Protein AF-A0A1V6GYZ2-F1 (afdb_monomer)

Mean predicted aligned error: 7.1 Å

Nearest PDB structures (foldseek):
  5ts9-assembly1_A  TM=2.164E-01  e=1.333E+00  Paraburkholderia phymatum STM815
  2lrl-assembly1_A  TM=2.434E-01  e=8.411E+00  Escherichia coli K-12

Secondary structure (DSSP, 8-state):
---HHHHHHHHHHHHHHTGGGHHHHHHHHHHHHHHHHHHHHHHHHHHHHHH--HHHHHHHHHHHHHHHHTT-S-GGG-PPPHHHHHHHHHHHHHHHHHHHHHHHHHS--TTHHHHHHHHHT--

pLDDT: mean 87.29, std 17.09, range [39.78, 98.5]

Radius of gyration: 16.58 Å; Cα contacts (8 Å, |Δi|>4): 95; chains: 1; bounding box: 55×25×44 Å

Structure (mmCIF, N/CA/C/O backbone):
data_AF-A0A1V6GYZ2-F1
#
_entry.id   AF-A0A1V6GYZ2-F1
#
loop_
_atom_site.group_PDB
_atom_site.id
_atom_site.type_symbol
_atom_site.label_atom_id
_atom_site.label_alt_id
_atom_site.label_comp_id
_atom_site.label_asym_id
_atom_site.label_entity_id
_atom_site.label_seq_id
_atom_site.pdbx_PDB_ins_code
_atom_site.Cartn_x
_atom_site.Cartn_y
_atom_site.Cartn_z
_atom_site.occupancy
_atom_site.B_iso_or_equiv
_atom_site.auth_seq_id
_atom_site.auth_comp_id
_atom_site.auth_asym_id
_atom_site.auth_atom_id
_atom_site.pdbx_PDB_model_num
ATOM 1 N N . MET A 1 1 ? -0.260 -4.806 18.274 1.00 42.12 1 MET A N 1
ATOM 2 C CA . MET A 1 1 ? 0.355 -4.412 16.987 1.00 42.12 1 MET A CA 1
ATOM 3 C C . MET A 1 1 ? 1.218 -5.577 16.538 1.00 42.12 1 MET A C 1
ATOM 5 O O . MET A 1 1 ? 1.996 -6.009 17.381 1.00 42.12 1 MET A O 1
ATOM 9 N N . PRO A 1 2 ? 1.111 -6.103 15.301 1.00 51.94 2 PRO A N 1
ATOM 10 C CA . PRO A 1 2 ? 2.221 -6.886 14.765 1.00 51.94 2 PRO A CA 1
ATOM 11 C C . PRO A 1 2 ? 3.479 -6.024 14.898 1.00 51.94 2 PRO A C 1
ATOM 13 O O . PRO A 1 2 ? 3.420 -4.806 14.687 1.00 51.94 2 PRO A O 1
ATOM 16 N N . THR A 1 3 ? 4.570 -6.612 15.375 1.00 63.62 3 THR A N 1
ATOM 17 C CA . THR A 1 3 ? 5.819 -5.875 15.595 1.00 63.62 3 THR A CA 1
ATOM 18 C C . THR A 1 3 ? 6.241 -5.185 14.294 1.00 63.62 3 THR A C 1
ATOM 20 O O . THR A 1 3 ? 5.944 -5.660 13.196 1.00 63.62 3 THR A O 1
ATOM 23 N N . SER A 1 4 ? 6.947 -4.054 14.389 1.00 78.81 4 SER A N 1
ATOM 24 C CA . SER A 1 4 ? 7.509 -3.367 13.211 1.00 78.81 4 SER A CA 1
ATOM 25 C C . SER A 1 4 ? 8.293 -4.323 12.297 1.00 78.81 4 SER A C 1
ATOM 27 O O . SER A 1 4 ? 8.322 -4.133 11.083 1.00 78.81 4 SER A O 1
ATOM 29 N N . LEU A 1 5 ? 8.857 -5.389 12.876 1.00 89.19 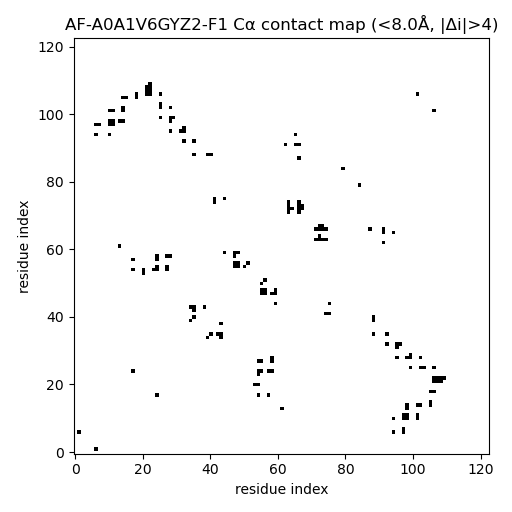5 LEU A N 1
ATOM 30 C CA . LEU A 1 5 ? 9.516 -6.484 12.178 1.00 89.19 5 LEU A CA 1
ATOM 31 C C . LEU A 1 5 ? 8.568 -7.328 11.311 1.00 89.19 5 LEU A C 1
ATOM 33 O O . LEU A 1 5 ? 8.876 -7.548 10.143 1.00 89.19 5 LEU A O 1
ATOM 37 N N . GLU A 1 6 ? 7.428 -7.784 11.835 1.00 91.38 6 GLU A N 1
ATOM 38 C CA . GLU A 1 6 ? 6.457 -8.586 11.070 1.00 91.38 6 GLU A CA 1
ATOM 39 C C . GLU A 1 6 ? 5.912 -7.808 9.871 1.00 91.38 6 GLU A C 1
ATOM 41 O O . GLU A 1 6 ? 5.821 -8.344 8.766 1.00 91.38 6 GLU A O 1
ATOM 46 N N . LEU A 1 7 ? 5.609 -6.519 10.062 1.00 93.44 7 LEU A N 1
ATOM 47 C CA . LEU A 1 7 ? 5.154 -5.656 8.974 1.00 93.44 7 LEU A CA 1
ATOM 48 C C . LEU A 1 7 ? 6.236 -5.476 7.903 1.00 93.44 7 LEU A C 1
ATOM 50 O O . LEU A 1 7 ? 5.944 -5.549 6.709 1.00 93.44 7 LEU A O 1
ATOM 54 N N . ALA A 1 8 ? 7.490 -5.286 8.319 1.00 95.06 8 ALA A N 1
ATOM 55 C CA . ALA A 1 8 ? 8.615 -5.192 7.400 1.00 95.06 8 ALA A CA 1
ATOM 56 C C . ALA A 1 8 ? 8.820 -6.502 6.614 1.00 95.06 8 ALA A C 1
ATOM 58 O O . ALA A 1 8 ? 8.963 -6.479 5.392 1.00 95.06 8 ALA A O 1
ATOM 59 N N . GLN A 1 9 ? 8.773 -7.655 7.286 1.00 95.94 9 GLN A N 1
ATOM 60 C CA . GLN A 1 9 ? 8.888 -8.969 6.648 1.00 95.94 9 GLN A CA 1
ATOM 61 C C . GLN A 1 9 ? 7.744 -9.229 5.661 1.00 95.94 9 GLN A C 1
ATOM 63 O O . GLN A 1 9 ? 7.988 -9.674 4.535 1.00 95.94 9 GLN A O 1
ATOM 68 N N . TRP A 1 10 ? 6.510 -8.904 6.050 1.00 96.75 10 TRP A N 1
ATOM 69 C CA . TRP A 1 10 ? 5.343 -8.996 5.179 1.00 96.75 10 TRP A CA 1
ATOM 70 C C . TRP A 1 10 ? 5.505 -8.108 3.941 1.00 96.75 10 TRP A C 1
ATOM 72 O O . TRP A 1 10 ? 5.340 -8.585 2.818 1.00 96.75 10 TRP A O 1
ATOM 82 N N . ALA A 1 11 ? 5.917 -6.850 4.119 1.00 97.56 11 ALA A N 1
ATOM 83 C CA . ALA A 1 11 ? 6.107 -5.910 3.018 1.00 97.56 11 ALA A CA 1
ATOM 84 C C . ALA A 1 11 ? 7.199 -6.383 2.049 1.00 97.56 11 ALA A C 1
ATOM 86 O O . ALA A 1 11 ? 6.996 -6.363 0.835 1.00 97.56 11 ALA A O 1
ATOM 87 N N . LYS A 1 12 ? 8.327 -6.887 2.570 1.00 97.69 12 LYS A N 1
ATOM 88 C CA . LYS A 1 12 ? 9.387 -7.498 1.757 1.00 97.69 12 LYS A CA 1
ATOM 89 C C . LYS A 1 12 ? 8.843 -8.653 0.913 1.00 97.69 12 LYS A C 1
ATOM 91 O O . LYS A 1 12 ? 9.118 -8.722 -0.282 1.00 97.69 12 LYS A O 1
ATOM 96 N N . LYS A 1 13 ? 8.048 -9.546 1.518 1.00 97.81 13 LYS A N 1
ATOM 97 C CA . LYS A 1 13 ? 7.424 -10.674 0.811 1.00 97.81 13 LYS A CA 1
ATOM 98 C C . LYS A 1 13 ? 6.502 -10.194 -0.313 1.00 97.81 13 LYS A C 1
ATOM 100 O O . LYS A 1 13 ? 6.596 -10.723 -1.415 1.00 97.81 13 LYS A O 1
ATOM 105 N N . ARG A 1 14 ? 5.643 -9.201 -0.060 1.00 97.81 14 ARG A N 1
ATOM 106 C CA . ARG A 1 14 ? 4.729 -8.659 -1.082 1.00 97.81 14 ARG A CA 1
ATOM 107 C C . ARG A 1 14 ? 5.481 -7.999 -2.237 1.00 97.81 14 ARG A C 1
ATOM 109 O O . ARG A 1 14 ? 5.169 -8.275 -3.388 1.00 97.81 14 ARG A O 1
ATOM 116 N N . VAL A 1 15 ? 6.529 -7.220 -1.957 1.00 97.94 15 VAL A N 1
ATOM 117 C CA . VAL A 1 15 ? 7.374 -6.637 -3.016 1.00 97.94 15 VAL A CA 1
ATOM 118 C C . VAL A 1 15 ? 8.045 -7.719 -3.865 1.00 97.94 15 VAL A C 1
ATOM 120 O O . VAL A 1 15 ? 8.048 -7.588 -5.082 1.00 97.94 15 VAL A O 1
ATOM 123 N N . ASN A 1 16 ? 8.548 -8.801 -3.259 1.00 97.62 16 ASN A N 1
ATOM 124 C CA . ASN A 1 16 ? 9.109 -9.931 -4.010 1.00 97.62 16 ASN A CA 1
ATOM 125 C C . ASN A 1 16 ? 8.077 -10.597 -4.932 1.00 97.62 16 ASN A C 1
ATOM 127 O O . ASN A 1 16 ? 8.404 -10.919 -6.068 1.00 97.62 16 ASN A O 1
ATOM 131 N N . ILE A 1 17 ? 6.836 -10.782 -4.465 1.00 97.44 17 ILE A N 1
ATOM 132 C CA . ILE A 1 17 ? 5.749 -11.351 -5.280 1.00 97.44 17 ILE A CA 1
ATOM 133 C C . ILE A 1 17 ? 5.448 -10.463 -6.496 1.00 97.44 17 ILE A C 1
ATOM 135 O O . ILE A 1 17 ? 5.201 -10.981 -7.577 1.00 97.44 17 ILE A O 1
ATOM 139 N N . ASN A 1 18 ? 5.515 -9.142 -6.323 1.00 97.38 18 ASN A N 1
ATOM 140 C CA . ASN A 1 18 ? 5.177 -8.156 -7.350 1.00 97.38 18 ASN A CA 1
ATOM 141 C C . ASN A 1 18 ? 6.394 -7.660 -8.157 1.00 97.38 18 ASN A C 1
ATOM 143 O O . ASN A 1 18 ? 6.299 -6.637 -8.841 1.00 97.38 18 ASN A O 1
ATOM 147 N N . GLN A 1 19 ? 7.545 -8.343 -8.087 1.00 94.81 19 GLN A N 1
ATOM 148 C CA . GLN A 1 19 ? 8.759 -7.933 -8.810 1.00 94.81 19 GLN A CA 1
ATOM 149 C C . GLN A 1 19 ? 8.553 -7.874 -10.328 1.00 94.81 19 GLN A C 1
ATOM 151 O O . GLN A 1 19 ? 9.086 -6.980 -10.984 1.00 94.81 19 GLN A O 1
ATOM 156 N N . ASP A 1 20 ? 7.734 -8.770 -10.884 1.00 94.75 20 ASP A N 1
ATOM 157 C CA . ASP A 1 20 ? 7.408 -8.827 -12.314 1.00 94.75 20 ASP A CA 1
ATOM 158 C C . ASP A 1 20 ? 6.687 -7.562 -12.816 1.00 94.75 20 ASP A C 1
ATOM 160 O O . ASP A 1 20 ? 6.770 -7.221 -13.996 1.00 94.75 20 ASP A O 1
ATOM 164 N N . LYS A 1 21 ? 6.014 -6.822 -11.923 1.00 96.38 21 LYS A N 1
ATOM 165 C CA . LYS A 1 21 ? 5.356 -5.543 -12.241 1.00 96.38 21 LYS A CA 1
ATOM 166 C C . LYS A 1 21 ? 6.336 -4.371 -12.363 1.00 96.38 21 LYS A C 1
ATOM 168 O O . LYS A 1 21 ? 5.962 -3.311 -12.870 1.00 96.38 21 LYS A O 1
ATOM 173 N N . GLY A 1 22 ? 7.579 -4.548 -11.912 1.00 95.12 22 GLY A N 1
ATOM 174 C CA . GLY A 1 22 ? 8.697 -3.636 -12.138 1.00 95.12 22 GLY A CA 1
ATOM 175 C C . GLY A 1 22 ? 8.440 -2.177 -11.737 1.00 95.12 22 GLY A C 1
ATOM 176 O O . GLY A 1 22 ? 7.811 -1.872 -10.718 1.00 95.12 22 GLY A O 1
ATOM 177 N N . THR A 1 23 ? 8.955 -1.250 -12.555 1.00 95.94 23 THR A N 1
ATOM 178 C CA . THR A 1 23 ? 8.946 0.197 -12.284 1.00 95.94 23 THR A CA 1
ATOM 179 C C . THR A 1 23 ? 7.546 0.773 -12.062 1.00 95.94 23 THR A C 1
ATOM 181 O O . THR A 1 23 ? 7.398 1.675 -11.241 1.00 95.94 23 THR A O 1
ATOM 184 N N . GLU A 1 24 ? 6.515 0.268 -12.746 1.00 97.50 24 GLU A N 1
ATOM 185 C CA . GLU A 1 24 ? 5.152 0.798 -12.607 1.00 97.50 24 GLU A CA 1
ATOM 186 C C . GLU A 1 24 ? 4.591 0.552 -11.199 1.00 97.50 24 GLU A C 1
ATOM 188 O O . GLU A 1 24 ? 4.039 1.461 -10.579 1.00 97.50 24 GLU A O 1
AT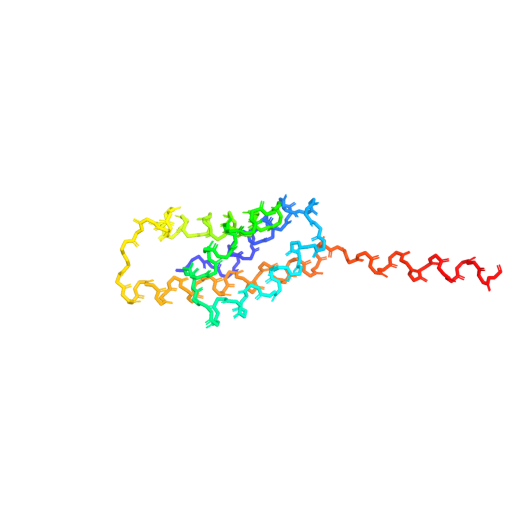OM 193 N N . TYR A 1 25 ? 4.791 -0.655 -10.657 1.00 98.38 25 TYR A N 1
ATOM 194 C CA . TYR A 1 25 ? 4.414 -0.975 -9.279 1.00 98.38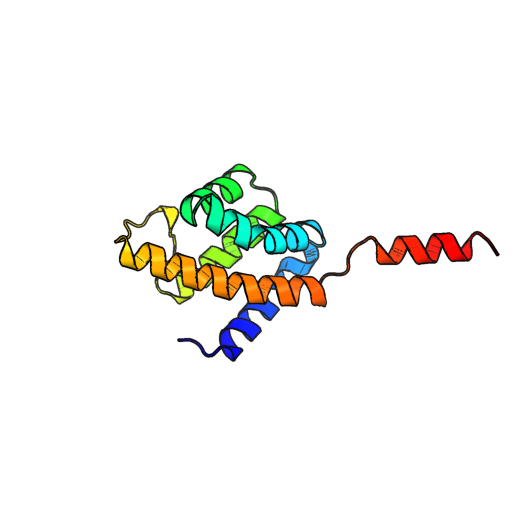 25 TYR A CA 1
ATOM 195 C C . TYR A 1 25 ? 5.216 -0.142 -8.276 1.00 98.38 25 TYR A C 1
ATOM 197 O O . TYR A 1 25 ? 4.633 0.477 -7.385 1.00 98.38 25 TYR A O 1
ATOM 205 N N . LYS A 1 26 ? 6.540 -0.039 -8.465 1.00 98.12 26 LYS A N 1
ATOM 206 C CA . LYS A 1 26 ? 7.413 0.800 -7.627 1.00 98.12 26 LYS A CA 1
ATOM 207 C C . LYS A 1 26 ? 6.927 2.251 -7.577 1.00 98.12 26 LYS A C 1
ATOM 209 O O . LYS A 1 26 ? 6.809 2.824 -6.495 1.00 98.12 26 LYS A O 1
ATOM 214 N N . GLN A 1 27 ? 6.628 2.854 -8.727 1.00 98.06 27 GLN A N 1
ATOM 215 C CA . GLN A 1 27 ? 6.132 4.230 -8.800 1.00 98.06 27 GLN A CA 1
ATOM 216 C C . GLN A 1 27 ? 4.760 4.381 -8.137 1.00 98.06 27 GLN A C 1
ATOM 218 O O . GLN A 1 27 ? 4.547 5.341 -7.392 1.00 98.06 27 GLN A O 1
ATOM 223 N N . LEU A 1 28 ? 3.854 3.423 -8.345 1.00 98.50 28 LEU A N 1
ATOM 224 C CA . LEU A 1 28 ? 2.525 3.462 -7.745 1.00 98.50 28 LEU A CA 1
ATOM 225 C C . LEU A 1 28 ? 2.585 3.371 -6.214 1.00 98.50 28 LEU A C 1
ATOM 227 O O . LEU A 1 28 ? 1.974 4.195 -5.540 1.00 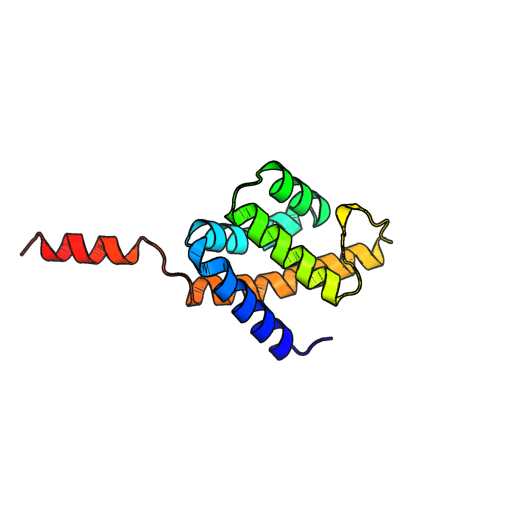98.50 28 LEU A O 1
ATOM 231 N N . VAL A 1 29 ? 3.374 2.449 -5.655 1.00 98.12 29 VAL A N 1
ATOM 232 C CA . VAL A 1 29 ? 3.594 2.334 -4.201 1.00 98.12 29 VAL A CA 1
ATOM 233 C C . VAL A 1 29 ? 4.201 3.621 -3.624 1.00 98.12 29 VAL A C 1
ATOM 235 O O . VAL A 1 29 ? 3.795 4.090 -2.560 1.00 98.12 29 VAL A O 1
ATOM 238 N N . LYS A 1 30 ? 5.133 4.268 -4.337 1.00 98.00 30 LYS A N 1
ATOM 239 C CA . LYS A 1 30 ? 5.698 5.561 -3.906 1.00 98.00 30 LYS A CA 1
ATOM 240 C C . LYS A 1 30 ? 4.641 6.662 -3.822 1.00 98.00 30 LYS A C 1
ATOM 242 O O . LYS A 1 30 ? 4.683 7.459 -2.886 1.00 98.00 30 LYS A O 1
ATOM 247 N N . GLY A 1 31 ? 3.703 6.692 -4.769 1.00 98.00 31 GLY A N 1
ATOM 248 C CA . GLY A 1 31 ? 2.591 7.645 -4.791 1.00 98.00 31 GLY A CA 1
ATOM 249 C C . GLY A 1 31 ? 1.418 7.280 -3.874 1.00 98.00 31 GLY A C 1
ATOM 250 O O . GLY A 1 31 ? 0.635 8.158 -3.514 1.00 98.00 31 GLY A O 1
ATOM 251 N N . LEU A 1 32 ? 1.301 6.014 -3.460 1.00 98.25 32 LEU A N 1
ATOM 252 C CA . LEU A 1 32 ? 0.130 5.484 -2.756 1.00 98.25 32 LEU A CA 1
ATOM 253 C C . LEU A 1 32 ? -0.190 6.250 -1.468 1.00 98.25 32 LEU A C 1
ATOM 255 O O . LEU A 1 32 ? -1.345 6.577 -1.216 1.00 98.25 32 LEU A O 1
ATOM 259 N N . GLY A 1 33 ? 0.825 6.586 -0.671 1.00 97.94 33 GLY A N 1
ATOM 260 C CA . GLY A 1 33 ? 0.627 7.306 0.590 1.00 97.94 33 GLY A CA 1
ATOM 261 C C . GLY A 1 33 ? -0.006 8.684 0.386 1.00 97.94 33 GLY A C 1
ATOM 262 O O . GLY A 1 33 ? -0.944 9.037 1.094 1.00 97.94 33 GLY A O 1
ATOM 263 N N . ALA A 1 34 ? 0.456 9.434 -0.619 1.00 98.25 34 ALA A N 1
ATOM 264 C CA . ALA A 1 34 ? -0.130 10.727 -0.967 1.00 98.25 34 ALA A CA 1
ATOM 265 C C . ALA A 1 34 ? -1.570 10.569 -1.477 1.00 98.25 34 ALA A C 1
ATOM 267 O O . ALA A 1 34 ? -2.446 11.339 -1.094 1.00 98.25 34 ALA A O 1
ATOM 268 N N . MET A 1 35 ? -1.824 9.530 -2.277 1.00 98.00 35 MET A N 1
ATOM 269 C CA . MET A 1 35 ? -3.154 9.216 -2.798 1.00 98.00 35 MET A CA 1
ATOM 270 C C . MET A 1 35 ? -4.158 8.928 -1.674 1.00 98.00 35 MET A C 1
ATOM 272 O O . MET A 1 35 ? -5.265 9.458 -1.696 1.00 98.00 35 MET A O 1
ATOM 276 N N . ILE A 1 36 ? -3.749 8.165 -0.654 1.00 98.06 36 ILE A N 1
ATOM 277 C CA . ILE A 1 36 ? -4.580 7.866 0.522 1.00 98.06 36 ILE A CA 1
ATOM 278 C C . ILE A 1 36 ? -4.859 9.129 1.339 1.00 98.06 36 ILE A C 1
ATOM 280 O O . ILE A 1 36 ? -5.984 9.315 1.790 1.00 98.06 36 ILE A O 1
ATOM 284 N N . ILE A 1 37 ? -3.868 10.005 1.520 1.00 97.75 37 ILE A N 1
ATOM 285 C CA . ILE A 1 37 ? -4.048 11.260 2.266 1.00 97.75 37 ILE A CA 1
ATOM 286 C C . ILE A 1 37 ? -5.027 12.197 1.543 1.00 97.75 37 ILE A C 1
ATOM 288 O O . ILE A 1 37 ? -5.863 12.815 2.191 1.00 97.75 37 ILE A O 1
ATOM 292 N N . GLN A 1 38 ? -4.938 12.295 0.214 1.00 97.25 38 GLN A N 1
ATOM 293 C CA . GLN A 1 38 ? -5.754 13.220 -0.581 1.00 97.25 38 GLN A CA 1
ATOM 294 C C . GLN A 1 38 ? -7.173 12.697 -0.839 1.00 97.25 38 GLN A C 1
ATOM 296 O O . GLN A 1 38 ? -8.136 13.446 -0.712 1.00 97.25 38 GLN A O 1
ATOM 301 N N . ASN A 1 39 ? -7.308 11.415 -1.191 1.00 95.25 39 ASN A N 1
ATOM 302 C CA . ASN A 1 39 ? -8.574 10.828 -1.647 1.00 95.25 39 ASN A CA 1
ATOM 303 C C . ASN A 1 39 ? -9.243 9.935 -0.589 1.00 95.25 39 ASN A C 1
ATOM 305 O O . ASN A 1 39 ? -10.324 9.390 -0.823 1.00 95.25 39 ASN A O 1
ATOM 309 N N . GLY A 1 40 ? -8.582 9.708 0.547 1.00 94.56 40 GLY A N 1
ATOM 310 C CA . GLY A 1 40 ? -8.958 8.672 1.501 1.00 94.56 40 GLY A CA 1
ATOM 311 C C . GLY A 1 40 ? -8.648 7.255 1.003 1.00 94.56 40 GLY A C 1
ATOM 312 O O . GLY A 1 40 ? -8.330 7.008 -0.169 1.00 94.56 40 GLY A O 1
ATOM 313 N N . LEU A 1 41 ? -8.773 6.284 1.911 1.00 95.00 41 LEU A N 1
ATOM 314 C CA . LEU A 1 41 ? -8.558 4.868 1.615 1.00 95.00 41 LEU A CA 1
ATOM 315 C C . LEU A 1 41 ? -9.590 4.332 0.608 1.00 95.00 41 LEU A C 1
ATOM 317 O O . LEU A 1 41 ? -9.209 3.681 -0.363 1.00 95.00 41 LEU A O 1
ATOM 321 N N . LEU A 1 42 ? -10.883 4.634 0.788 1.00 92.88 42 LEU A N 1
ATOM 322 C CA . LEU A 1 42 ? -11.931 4.157 -0.129 1.00 92.88 42 LEU A CA 1
ATOM 323 C C . LEU A 1 42 ? -11.805 4.764 -1.532 1.00 92.88 42 LEU A C 1
ATOM 325 O O . LEU A 1 42 ? -11.898 4.031 -2.517 1.00 92.88 42 LEU A O 1
ATOM 329 N N . GLY A 1 43 ? -11.532 6.069 -1.634 1.00 94.88 43 GLY A N 1
ATOM 330 C CA . GLY A 1 43 ? -11.311 6.731 -2.923 1.00 94.88 43 GLY A CA 1
ATOM 331 C C . GLY A 1 43 ? -10.105 6.152 -3.666 1.00 94.88 43 GLY A C 1
ATOM 332 O O . GLY A 1 43 ? -10.176 5.882 -4.865 1.00 94.88 43 GLY A O 1
ATOM 333 N N . THR A 1 44 ? -9.026 5.855 -2.939 1.00 97.19 44 THR A N 1
ATOM 334 C CA . THR A 1 44 ? -7.840 5.182 -3.490 1.00 97.19 44 THR A CA 1
ATOM 335 C C . THR A 1 44 ? -8.167 3.781 -4.013 1.00 97.19 44 THR A C 1
ATOM 337 O O . THR A 1 44 ? -7.782 3.432 -5.128 1.00 97.19 44 THR A O 1
ATOM 340 N N . LEU A 1 45 ? -8.916 2.979 -3.253 1.00 95.69 45 LEU A N 1
ATOM 341 C CA . LEU A 1 45 ? -9.328 1.640 -3.686 1.00 95.69 45 LEU A CA 1
ATOM 342 C C . LEU A 1 45 ? -10.211 1.679 -4.940 1.00 95.69 45 LEU A C 1
ATOM 344 O O . LEU A 1 45 ? -10.036 0.853 -5.837 1.00 95.69 45 LEU A O 1
ATOM 348 N N . LEU A 1 46 ? -11.122 2.652 -5.031 1.00 94.81 46 LEU A N 1
ATOM 349 C CA . LEU A 1 46 ? -11.945 2.857 -6.221 1.00 94.81 46 LEU A CA 1
ATOM 350 C C . LEU A 1 46 ? -11.088 3.236 -7.436 1.00 94.81 46 LEU A C 1
ATOM 352 O O . LEU A 1 46 ? -11.285 2.678 -8.514 1.00 94.81 46 LEU A O 1
ATOM 356 N N . TYR A 1 47 ? -10.105 4.124 -7.260 1.00 96.44 47 TYR A N 1
ATOM 357 C CA . TYR A 1 47 ? -9.155 4.493 -8.311 1.00 96.44 47 TYR A CA 1
ATOM 358 C C . TYR A 1 47 ? -8.367 3.280 -8.831 1.00 96.44 47 TYR A C 1
ATOM 360 O O . TYR A 1 47 ? -8.304 3.056 -10.043 1.00 96.44 47 TYR A O 1
ATOM 368 N N . LEU A 1 48 ? -7.799 2.469 -7.928 1.00 97.00 48 LEU A N 1
ATOM 369 C CA . LEU A 1 48 ? -7.029 1.274 -8.295 1.00 97.00 48 LEU A CA 1
ATOM 370 C C . LEU A 1 48 ? -7.890 0.288 -9.094 1.00 97.00 48 LEU A C 1
ATOM 372 O O . LEU A 1 48 ? -7.473 -0.184 -10.156 1.00 97.00 48 LEU A O 1
ATOM 376 N N . LYS A 1 49 ? -9.122 0.050 -8.626 1.00 94.81 49 LYS A N 1
ATOM 377 C CA . LYS A 1 49 ? -10.109 -0.790 -9.311 1.00 94.81 49 LYS A CA 1
ATOM 378 C C . LYS A 1 49 ? -10.473 -0.232 -10.686 1.00 94.81 49 LYS A C 1
ATOM 380 O O . LYS A 1 49 ? -10.491 -0.982 -11.654 1.00 94.81 49 LYS A O 1
ATOM 385 N N . ALA A 1 50 ? -10.711 1.071 -10.808 1.00 96.25 50 ALA A N 1
ATOM 386 C CA . ALA A 1 50 ? -11.077 1.695 -12.078 1.00 96.25 50 ALA A CA 1
ATOM 387 C C . ALA A 1 50 ? -9.957 1.612 -13.129 1.00 96.25 50 ALA A C 1
ATOM 389 O O . ALA A 1 50 ? -10.234 1.454 -14.315 1.00 96.25 50 ALA A O 1
ATOM 390 N N . LYS A 1 51 ? -8.685 1.698 -12.715 1.00 97.31 51 LYS A N 1
ATOM 391 C CA . LYS A 1 51 ? -7.543 1.584 -13.636 1.00 97.31 51 LYS A CA 1
ATOM 392 C C . LYS A 1 51 ? -7.272 0.151 -14.081 1.00 97.31 51 LYS A C 1
ATOM 394 O O . LYS A 1 51 ? -6.857 -0.027 -15.222 1.00 97.31 51 LYS A O 1
ATOM 399 N N . SER A 1 52 ? -7.463 -0.840 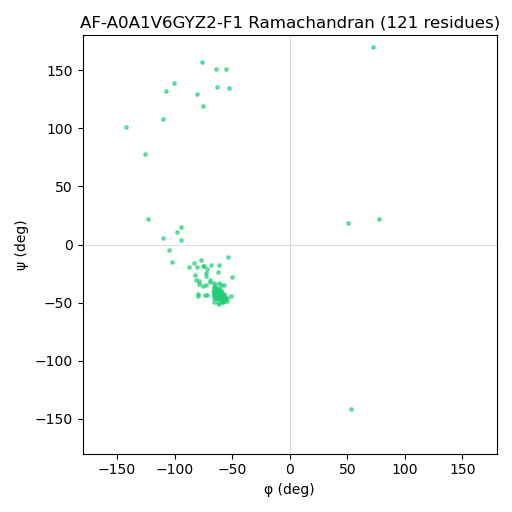-13.203 1.00 94.56 52 SER A N 1
ATOM 400 C CA . SER A 1 52 ? -7.412 -2.284 -13.514 1.00 94.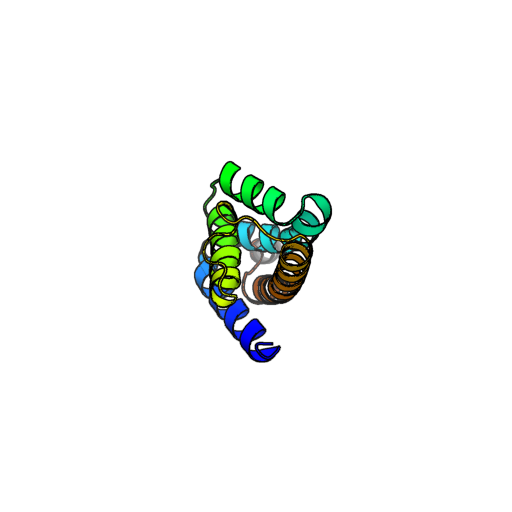56 52 SER A CA 1
ATOM 401 C C . SER A 1 52 ? -6.167 -2.788 -14.274 1.00 94.56 52 SER A C 1
ATOM 403 O O . SER A 1 52 ? -6.174 -3.882 -14.831 1.00 94.56 52 SER A O 1
ATOM 405 N N . L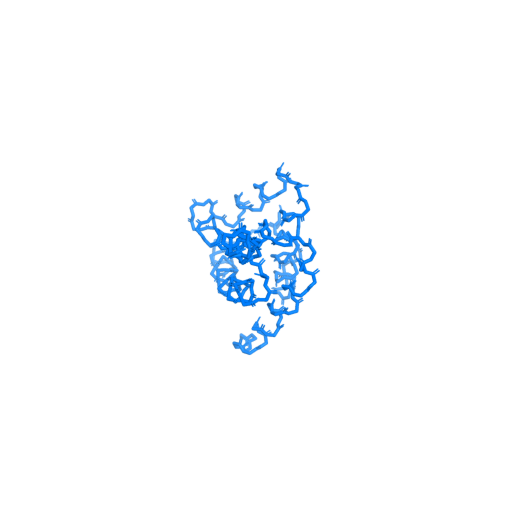YS A 1 53 ? -5.060 -2.034 -14.293 1.00 97.75 53 LYS A N 1
ATOM 406 C CA . LYS A 1 53 ? -3.792 -2.517 -14.862 1.00 97.75 53 LYS A CA 1
ATOM 407 C C . LYS A 1 53 ? -3.117 -3.497 -13.893 1.00 97.75 53 LYS A C 1
ATOM 409 O O . LYS A 1 53 ? -3.328 -3.368 -12.685 1.00 97.75 53 LYS A O 1
ATOM 414 N N . PRO A 1 54 ? -2.223 -4.389 -14.362 1.00 98.06 54 PRO A N 1
ATOM 415 C CA . PRO A 1 54 ? -1.587 -5.394 -13.507 1.00 98.06 54 PRO A CA 1
ATOM 416 C C . PRO A 1 54 ? -0.949 -4.840 -12.222 1.00 98.06 54 PRO A C 1
ATOM 418 O O . PRO A 1 54 ? -1.174 -5.387 -11.149 1.00 98.06 54 PRO A O 1
ATOM 421 N N . HIS A 1 55 ? -0.215 -3.724 -12.295 1.00 97.88 55 HIS A N 1
ATOM 422 C CA . HIS A 1 55 ? 0.391 -3.092 -11.116 1.00 97.88 55 HIS A CA 1
ATOM 423 C C . HIS A 1 55 ? -0.630 -2.387 -1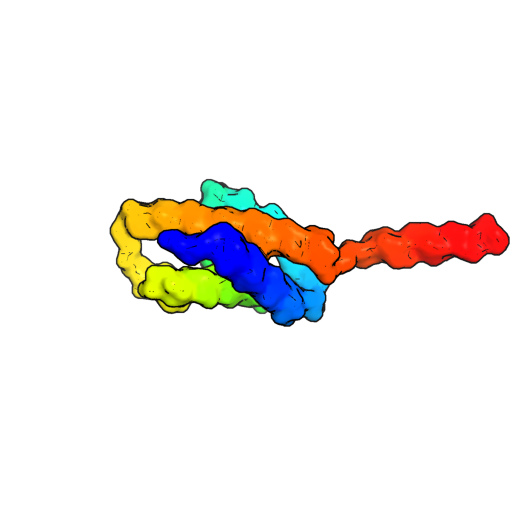0.199 1.00 97.88 55 HIS A C 1
ATOM 425 O O . HIS A 1 55 ? -0.403 -2.299 -8.997 1.00 97.88 55 HIS A O 1
ATOM 431 N N . HIS A 1 56 ? -1.765 -1.911 -10.732 1.00 98.50 56 HIS A N 1
ATOM 432 C CA . HIS A 1 56 ? -2.842 -1.337 -9.914 1.00 98.50 56 HIS A CA 1
ATOM 433 C C . HIS A 1 56 ? -3.568 -2.425 -9.121 1.00 98.50 56 HIS A C 1
ATOM 435 O O . HIS A 1 56 ? -3.827 -2.249 -7.932 1.00 98.50 56 HIS A O 1
ATOM 441 N N . LEU A 1 57 ? -3.863 -3.554 -9.771 1.00 97.62 57 LEU A N 1
ATOM 442 C CA . LEU A 1 57 ? -4.478 -4.710 -9.124 1.00 97.62 57 LEU A CA 1
ATOM 443 C C . LEU A 1 57 ? -3.553 -5.303 -8.056 1.00 97.62 57 LEU A C 1
ATOM 445 O O . LEU A 1 57 ? -4.025 -5.580 -6.961 1.00 97.62 57 LEU A O 1
ATOM 449 N N . ALA A 1 58 ? -2.247 -5.392 -8.330 1.00 98.12 58 ALA A N 1
ATOM 450 C CA . ALA A 1 58 ? -1.249 -5.839 -7.357 1.00 98.12 58 ALA A CA 1
ATOM 451 C C . ALA A 1 58 ? -1.246 -4.977 -6.081 1.00 98.12 58 ALA A C 1
ATOM 453 O O . ALA A 1 58 ? -1.357 -5.506 -4.978 1.00 98.12 58 ALA A O 1
ATOM 454 N N . VAL A 1 59 ? -1.213 -3.644 -6.222 1.00 98.19 59 VAL A N 1
ATOM 455 C CA . VAL A 1 59 ? -1.283 -2.730 -5.067 1.00 98.19 59 VAL A CA 1
ATOM 456 C C . VAL A 1 59 ? -2.623 -2.845 -4.335 1.00 98.19 59 VAL A C 1
ATOM 458 O O . VAL A 1 59 ? -2.664 -2.803 -3.106 1.00 98.19 59 VAL A O 1
ATOM 461 N N . MET A 1 60 ? -3.733 -3.005 -5.062 1.00 96.94 60 MET A N 1
ATOM 462 C CA . MET A 1 60 ? -5.044 -3.209 -4.440 1.00 96.94 60 MET A CA 1
ATOM 463 C C . MET A 1 60 ? -5.079 -4.505 -3.620 1.00 96.94 60 MET A C 1
ATOM 465 O O . MET A 1 60 ? -5.599 -4.513 -2.505 1.00 96.94 60 MET A O 1
ATOM 469 N N . GLU A 1 61 ? -4.494 -5.578 -4.149 1.00 96.56 61 GLU A N 1
ATOM 470 C CA . GLU A 1 61 ? -4.373 -6.865 -3.471 1.00 96.56 61 GLU A CA 1
ATOM 471 C C . GLU A 1 61 ? -3.483 -6.770 -2.225 1.00 96.56 61 GLU A C 1
ATOM 473 O O . GLU A 1 61 ? -3.855 -7.294 -1.179 1.00 96.56 61 GLU A O 1
ATOM 478 N N . ASP A 1 62 ? -2.363 -6.041 -2.284 1.00 97.56 62 ASP A N 1
ATOM 479 C CA . ASP A 1 62 ? -1.513 -5.797 -1.110 1.00 97.56 62 ASP A CA 1
ATOM 480 C C . ASP A 1 62 ? -2.300 -5.127 0.024 1.00 97.56 62 ASP A C 1
ATOM 482 O O . ASP A 1 62 ? -2.208 -5.539 1.183 1.00 97.56 62 ASP A O 1
ATOM 486 N N . ILE A 1 63 ? -3.115 -4.118 -0.305 1.00 96.75 63 ILE A N 1
ATOM 487 C CA . ILE A 1 63 ? -3.980 -3.439 0.669 1.00 96.75 63 ILE A CA 1
ATOM 488 C C . ILE A 1 63 ? -5.017 -4.415 1.235 1.00 96.75 63 ILE A C 1
ATOM 490 O O . ILE A 1 63 ? -5.245 -4.428 2.445 1.00 96.75 63 ILE A O 1
ATOM 494 N N . PHE A 1 64 ? -5.643 -5.238 0.394 1.00 95.25 64 PHE A N 1
ATOM 495 C CA . PHE A 1 64 ? -6.653 -6.202 0.831 1.00 95.25 64 PHE A CA 1
ATOM 496 C C . PHE A 1 64 ? -6.074 -7.288 1.731 1.00 95.25 64 PHE A C 1
ATOM 498 O O . PHE A 1 64 ? -6.633 -7.546 2.793 1.00 95.25 64 PHE A O 1
ATOM 505 N N . GLU A 1 65 ? -4.941 -7.879 1.367 1.00 95.25 65 GLU A N 1
ATOM 506 C CA . GLU A 1 65 ? -4.273 -8.886 2.192 1.00 95.25 65 GLU A CA 1
ATOM 507 C C . GLU A 1 65 ? -3.811 -8.298 3.531 1.00 95.25 65 GLU A C 1
ATOM 509 O O . GLU A 1 65 ? -3.972 -8.927 4.582 1.00 95.25 65 GLU A O 1
ATOM 514 N N . PHE A 1 66 ? -3.327 -7.051 3.536 1.00 95.38 66 PHE A N 1
ATOM 515 C CA . PHE A 1 66 ? -3.022 -6.355 4.781 1.00 95.38 66 PHE A CA 1
ATOM 516 C C . PHE A 1 66 ? -4.274 -6.160 5.643 1.00 95.38 66 PHE A C 1
ATOM 518 O O . PHE A 1 66 ? -4.277 -6.532 6.815 1.00 95.38 66 PHE A O 1
ATOM 525 N N . LEU A 1 67 ? -5.361 -5.630 5.085 1.00 93.19 67 LEU A N 1
ATOM 526 C CA . LEU A 1 67 ? -6.602 -5.392 5.827 1.00 93.19 67 LEU A CA 1
ATOM 527 C C . LEU A 1 67 ? -7.265 -6.693 6.298 1.00 93.19 67 LEU A C 1
ATOM 529 O O . LEU A 1 67 ? -7.807 -6.745 7.403 1.00 93.19 67 LEU A O 1
ATOM 533 N N . LYS A 1 68 ? -7.152 -7.776 5.529 1.00 92.31 68 LYS A N 1
ATOM 534 C CA . LYS A 1 68 ? -7.595 -9.117 5.921 1.00 92.31 68 LYS A CA 1
ATOM 535 C C . LYS A 1 68 ? -6.881 -9.590 7.182 1.00 92.31 68 LYS A C 1
ATOM 537 O O . LYS A 1 68 ? -7.546 -10.087 8.088 1.00 92.31 68 LYS A O 1
ATOM 542 N N . SER A 1 69 ? -5.574 -9.337 7.305 1.00 90.50 69 SER A N 1
ATOM 543 C CA . SER A 1 69 ? -4.825 -9.606 8.546 1.00 90.50 69 SER A CA 1
ATOM 544 C C . SER A 1 69 ? -5.332 -8.800 9.756 1.00 90.50 69 SER A C 1
ATOM 546 O O . SER A 1 69 ? -5.076 -9.166 10.900 1.00 90.50 69 SER A O 1
ATOM 548 N N . LYS A 1 70 ? -6.093 -7.723 9.516 1.00 88.38 70 LYS A N 1
ATOM 549 C CA . LYS A 1 70 ? -6.753 -6.882 10.530 1.00 88.38 70 LYS A CA 1
ATOM 550 C C . LYS A 1 70 ? -8.231 -7.228 10.744 1.00 88.38 70 LYS A C 1
ATOM 552 O O . LYS A 1 70 ? -8.949 -6.471 11.395 1.00 88.38 70 LYS A O 1
ATOM 557 N N . GLY A 1 71 ? -8.703 -8.344 10.183 1.00 88.69 71 GLY A N 1
ATOM 558 C CA . GLY A 1 71 ? -10.103 -8.770 10.257 1.00 88.69 71 GLY A CA 1
ATOM 559 C C . GLY A 1 71 ? -11.037 -8.007 9.310 1.00 88.69 71 GLY A C 1
ATOM 560 O O . GLY A 1 71 ? -12.241 -7.942 9.550 1.00 88.69 71 GLY A O 1
ATOM 561 N N . VAL A 1 72 ? -10.498 -7.397 8.250 1.00 87.44 72 VAL A N 1
ATOM 562 C CA . VAL A 1 72 ? -11.240 -6.598 7.261 1.00 87.44 72 VAL A CA 1
ATOM 563 C C . VAL A 1 72 ? -10.951 -7.153 5.859 1.00 87.44 72 VAL A C 1
ATOM 565 O O . VAL A 1 72 ? -10.136 -6.598 5.129 1.00 87.44 72 VAL A O 1
ATOM 568 N N . PRO A 1 73 ? -11.579 -8.275 5.465 1.00 77.69 73 PRO A N 1
ATOM 569 C CA . PRO A 1 73 ? -11.232 -8.975 4.227 1.00 77.69 73 PRO A CA 1
ATOM 570 C C . PRO A 1 73 ? -11.611 -8.207 2.956 1.00 77.69 73 PRO A C 1
ATOM 572 O O . PRO A 1 73 ? -10.937 -8.346 1.942 1.00 77.69 73 PRO A O 1
ATOM 575 N N . ASN A 1 74 ? -12.674 -7.397 2.992 1.00 78.94 74 ASN A N 1
ATOM 576 C CA . ASN A 1 74 ? -13.047 -6.543 1.868 1.00 78.94 74 ASN A CA 1
ATOM 577 C C . ASN A 1 74 ? -13.567 -5.185 2.361 1.00 78.94 74 ASN A C 1
ATOM 579 O O . ASN A 1 74 ? -14.731 -5.081 2.755 1.00 78.94 74 ASN A O 1
ATOM 583 N N . PRO A 1 75 ? -12.744 -4.128 2.314 1.00 73.25 75 PRO A N 1
ATOM 584 C CA . PRO A 1 75 ? -13.160 -2.804 2.755 1.00 73.25 75 PRO A CA 1
ATOM 585 C C . PRO A 1 75 ? -14.213 -2.143 1.857 1.00 73.25 75 PRO A C 1
ATOM 587 O O . PRO A 1 75 ? -14.878 -1.225 2.312 1.00 73.25 75 PRO A O 1
ATOM 590 N N . GLN A 1 76 ? -14.410 -2.591 0.613 1.00 72.94 76 GLN A N 1
ATOM 591 C CA . GLN A 1 76 ? -15.420 -1.993 -0.275 1.00 72.94 76 GLN A CA 1
ATOM 592 C C . GLN A 1 76 ? -16.857 -2.348 0.140 1.00 72.94 76 GLN A C 1
ATOM 594 O O . GLN A 1 76 ? -17.785 -1.636 -0.226 1.00 72.94 76 GLN A O 1
ATOM 599 N N . ASN A 1 77 ? -17.038 -3.425 0.911 1.00 71.19 77 ASN A N 1
ATOM 600 C CA . ASN A 1 77 ? -18.355 -3.962 1.267 1.00 71.19 77 ASN A CA 1
ATOM 601 C C . ASN A 1 77 ? -18.708 -3.762 2.750 1.00 71.19 77 ASN A C 1
ATOM 603 O O . ASN A 1 77 ? -19.706 -4.302 3.221 1.00 71.19 77 ASN A O 1
ATOM 607 N N . LEU A 1 78 ? -17.876 -3.045 3.507 1.00 67.75 78 LEU A N 1
ATOM 608 C CA . LEU A 1 78 ? -18.041 -2.893 4.948 1.00 67.75 78 LEU A CA 1
ATOM 609 C C . LEU A 1 78 ? -18.520 -1.488 5.291 1.00 67.75 78 LEU A C 1
ATOM 611 O O . LEU A 1 78 ? -17.942 -0.495 4.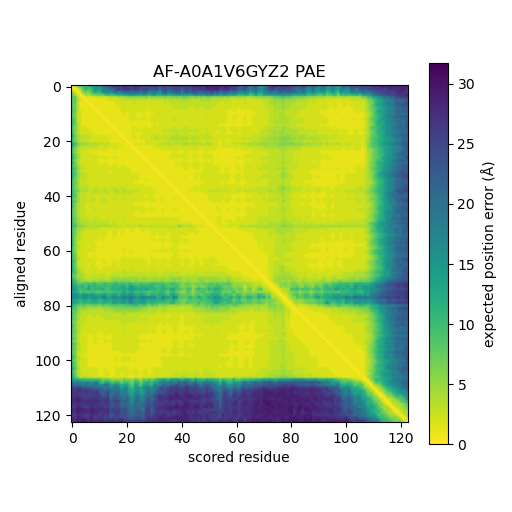857 1.00 67.75 78 LEU A O 1
ATOM 615 N N . GLN A 1 79 ? -19.543 -1.412 6.140 1.00 75.94 79 GLN A N 1
ATOM 616 C CA . GLN A 1 79 ? -19.827 -0.187 6.873 1.00 75.94 79 GLN A CA 1
ATOM 617 C C . GLN A 1 79 ? -18.795 -0.053 7.994 1.00 75.94 79 GLN A C 1
ATOM 619 O O . GLN A 1 79 ? -18.665 -0.924 8.858 1.00 75.94 79 GLN A O 1
ATOM 624 N N . PHE A 1 80 ? -18.026 1.028 7.956 1.00 77.12 80 PHE A N 1
ATOM 625 C CA . PHE A 1 80 ? -17.063 1.359 8.995 1.00 77.12 80 PHE A CA 1
ATOM 626 C C . PHE A 1 80 ? -17.648 2.424 9.914 1.00 77.12 80 PHE A C 1
ATOM 628 O O . PHE A 1 80 ? -18.229 3.394 9.434 1.00 77.12 80 PHE A O 1
ATOM 635 N N . SER A 1 81 ? -17.430 2.291 11.224 1.00 86.44 81 SER A N 1
ATOM 636 C CA . SER A 1 81 ? -17.452 3.477 12.079 1.00 86.44 81 SER A CA 1
ATOM 637 C C . SER A 1 81 ? -16.301 4.402 11.677 1.00 86.44 81 SER A C 1
ATOM 639 O O . SER A 1 81 ? -15.257 3.932 11.210 1.00 86.44 81 SER A O 1
ATOM 641 N N . GLU A 1 82 ? -16.472 5.706 11.878 1.00 87.56 82 GLU A N 1
ATOM 642 C CA . GLU A 1 82 ? -15.448 6.708 11.562 1.00 87.56 82 GLU A CA 1
ATOM 643 C C . GLU A 1 82 ? -14.107 6.382 12.239 1.00 87.56 82 GLU A C 1
ATOM 645 O O . GLU A 1 82 ? -13.069 6.323 11.582 1.00 87.56 82 GLU A O 1
ATOM 650 N N . GLU A 1 83 ? -14.138 6.032 13.527 1.00 90.88 83 GLU A N 1
ATOM 651 C CA . GLU A 1 83 ? -12.951 5.634 14.290 1.00 90.88 83 GLU A CA 1
ATOM 652 C C . GLU A 1 83 ? -12.232 4.426 13.665 1.00 90.88 83 GLU A C 1
ATOM 654 O O . GLU A 1 83 ? -11.010 4.431 13.481 1.00 90.88 83 GLU A O 1
ATOM 659 N N . LYS A 1 84 ? -12.986 3.384 13.283 1.00 90.31 84 LYS A N 1
ATOM 660 C CA . LYS A 1 84 ? -12.417 2.192 12.642 1.00 90.31 84 LYS A CA 1
ATOM 661 C C . LYS A 1 84 ? -11.805 2.549 11.290 1.00 90.31 84 LYS A C 1
ATOM 663 O O . LYS A 1 84 ? -10.726 2.054 10.970 1.00 90.31 84 LYS A O 1
ATOM 668 N N . TYR A 1 85 ? -12.462 3.407 10.513 1.00 91.25 85 TYR A N 1
ATOM 669 C CA . TYR A 1 85 ? -11.964 3.857 9.218 1.00 91.25 85 TYR A CA 1
ATOM 670 C C . TYR A 1 85 ? -10.651 4.645 9.340 1.00 91.25 85 TYR A C 1
ATOM 672 O O . TYR A 1 85 ? -9.684 4.347 8.631 1.00 91.25 85 TYR A O 1
ATOM 680 N N . LEU A 1 86 ? -10.577 5.599 10.272 1.00 92.94 86 LEU A N 1
ATOM 681 C CA . LEU A 1 86 ? -9.374 6.400 10.522 1.00 92.94 86 LEU A CA 1
ATOM 682 C C . LEU A 1 86 ? -8.205 5.544 11.019 1.00 92.94 86 LEU A C 1
ATOM 684 O O . LEU A 1 86 ? -7.069 5.707 10.556 1.00 92.94 86 LEU A O 1
ATOM 688 N N . ARG A 1 87 ? -8.482 4.578 11.904 1.00 93.69 87 ARG A N 1
ATOM 689 C CA . ARG A 1 87 ? -7.475 3.622 12.376 1.00 93.69 87 ARG A CA 1
ATOM 690 C C . ARG A 1 87 ? -6.912 2.788 11.226 1.00 93.69 87 ARG A C 1
ATOM 692 O O . ARG A 1 87 ? -5.698 2.739 11.051 1.00 93.69 87 ARG A O 1
ATOM 699 N N . LEU A 1 88 ? -7.774 2.177 10.412 1.00 93.31 88 LEU A N 1
ATOM 700 C CA . LEU A 1 88 ? -7.341 1.367 9.267 1.00 93.31 88 LEU A CA 1
ATOM 701 C C . LEU A 1 88 ? -6.566 2.199 8.243 1.00 93.31 88 LEU A C 1
ATOM 703 O O . LEU A 1 88 ? -5.557 1.735 7.721 1.00 93.31 88 LEU A O 1
ATOM 707 N N . THR A 1 89 ? -6.993 3.437 7.997 1.00 95.25 89 THR A N 1
ATOM 708 C CA . THR A 1 89 ? -6.281 4.366 7.109 1.00 95.25 89 THR A CA 1
ATOM 709 C C . THR A 1 89 ? -4.860 4.624 7.615 1.00 95.25 89 THR A C 1
ATOM 711 O O . THR A 1 89 ? -3.904 4.490 6.851 1.00 95.25 89 THR A O 1
ATOM 714 N N . SER A 1 90 ? -4.700 4.903 8.911 1.00 95.69 90 SER A N 1
ATOM 715 C CA . SER A 1 90 ? -3.383 5.077 9.541 1.00 95.69 90 SER A CA 1
ATOM 716 C C . SER A 1 90 ? -2.512 3.819 9.447 1.00 95.69 90 SER A C 1
ATOM 718 O O . SER A 1 90 ? -1.323 3.904 9.139 1.00 95.69 90 SER A O 1
ATOM 720 N N . GLU A 1 91 ? -3.094 2.636 9.656 1.00 95.00 91 GLU A N 1
ATOM 721 C CA . GLU A 1 91 ? -2.373 1.364 9.547 1.00 95.00 91 GLU A CA 1
ATOM 722 C C . GLU A 1 91 ? -1.917 1.066 8.108 1.00 95.00 91 GLU A C 1
ATOM 724 O O . GLU A 1 91 ? -0.789 0.615 7.902 1.00 95.00 91 GLU A O 1
ATOM 729 N N . VAL A 1 92 ? -2.752 1.353 7.103 1.00 96.69 92 VAL A N 1
ATOM 730 C CA . VAL A 1 92 ? -2.388 1.202 5.683 1.00 96.69 92 VAL A CA 1
ATOM 731 C C . VAL A 1 92 ? -1.277 2.183 5.299 1.00 96.69 92 VAL A C 1
ATOM 733 O O . VAL A 1 92 ? -0.376 1.819 4.544 1.00 96.69 92 VAL A O 1
ATOM 736 N N . LEU A 1 93 ? -1.285 3.406 5.838 1.00 97.69 93 LEU A N 1
ATOM 737 C CA . LEU A 1 93 ? -0.196 4.363 5.629 1.00 97.69 93 LEU A CA 1
ATOM 738 C C . LEU A 1 93 ? 1.131 3.855 6.203 1.00 97.69 93 LEU A C 1
ATOM 740 O O . LEU A 1 93 ? 2.167 3.999 5.553 1.00 97.69 93 LEU A O 1
ATOM 744 N N . GLU A 1 94 ? 1.116 3.235 7.385 1.00 96.00 94 GLU A N 1
ATOM 745 C CA . GLU A 1 94 ? 2.314 2.625 7.971 1.00 96.00 94 GLU A CA 1
ATOM 746 C C . GLU A 1 94 ? 2.813 1.439 7.135 1.00 96.00 94 GLU A C 1
ATOM 748 O O . GLU A 1 94 ? 4.003 1.346 6.833 1.00 96.00 94 GLU A O 1
ATOM 753 N N . MET A 1 95 ? 1.902 0.581 6.674 1.00 96.62 95 MET A N 1
ATOM 754 C CA . MET A 1 95 ? 2.218 -0.505 5.743 1.00 96.62 95 MET A CA 1
ATOM 755 C C . MET A 1 95 ? 2.857 0.022 4.448 1.00 96.62 95 MET A C 1
ATOM 757 O O . MET A 1 95 ? 3.899 -0.484 4.017 1.00 96.62 95 MET A O 1
ATOM 761 N N . ASN A 1 96 ? 2.310 1.096 3.873 1.00 98.06 96 ASN A N 1
ATOM 762 C CA . ASN A 1 96 ? 2.834 1.695 2.650 1.00 98.06 96 ASN A CA 1
ATOM 763 C C . ASN A 1 96 ? 4.274 2.216 2.810 1.00 98.06 96 ASN A C 1
ATOM 765 O O . ASN A 1 96 ? 5.062 2.145 1.866 1.00 98.06 96 ASN A O 1
ATOM 769 N N . LYS A 1 97 ? 4.666 2.706 3.996 1.00 96.94 97 LYS A N 1
ATOM 770 C CA . LYS A 1 97 ? 6.060 3.124 4.244 1.00 96.94 97 LYS A CA 1
ATOM 771 C C . LYS A 1 97 ? 7.034 1.965 4.028 1.00 96.94 97 LYS A C 1
ATOM 773 O O . LYS A 1 97 ? 8.093 2.167 3.433 1.00 96.94 97 LYS A O 1
ATOM 778 N N . TRP A 1 98 ? 6.681 0.762 4.479 1.00 97.75 98 TRP A N 1
ATOM 779 C CA . TRP A 1 98 ? 7.513 -0.427 4.305 1.00 97.75 98 TRP A CA 1
ATOM 780 C C . TRP A 1 98 ? 7.502 -0.942 2.869 1.00 97.75 98 TRP A C 1
ATOM 782 O O . TRP A 1 98 ? 8.579 -1.215 2.338 1.00 97.75 98 TRP A O 1
ATOM 792 N N . LEU A 1 99 ? 6.336 -0.997 2.209 1.00 98.06 99 LEU A N 1
ATOM 793 C CA . LEU A 1 99 ? 6.269 -1.348 0.784 1.00 98.06 99 LEU A CA 1
ATOM 794 C C . LEU A 1 99 ? 7.144 -0.416 -0.053 1.00 98.06 99 LEU A C 1
ATOM 796 O O . LEU A 1 99 ? 7.935 -0.888 -0.865 1.00 98.06 99 LEU A O 1
ATOM 800 N N . ARG A 1 100 ? 7.068 0.897 0.193 1.00 97.62 100 ARG A N 1
ATOM 801 C CA . ARG A 1 100 ? 7.897 1.891 -0.491 1.00 97.62 100 ARG A CA 1
ATOM 802 C C . ARG A 1 100 ? 9.387 1.620 -0.300 1.00 97.62 100 ARG A C 1
ATOM 804 O O . ARG A 1 100 ? 10.117 1.604 -1.285 1.00 97.62 100 ARG A O 1
ATOM 811 N N . ARG A 1 101 ? 9.835 1.400 0.942 1.00 97.12 101 ARG A N 1
ATOM 812 C CA . ARG A 1 101 ? 11.249 1.112 1.244 1.00 97.12 101 ARG A CA 1
ATOM 813 C C . ARG A 1 101 ? 11.743 -0.108 0.474 1.00 97.12 101 ARG A C 1
ATOM 815 O O . ARG A 1 101 ? 12.780 -0.038 -0.173 1.00 97.12 101 ARG A O 1
ATOM 822 N N . TYR A 1 102 ? 10.995 -1.208 0.510 1.00 97.75 102 TYR A N 1
ATOM 823 C CA . TYR A 1 102 ? 11.411 -2.431 -0.171 1.00 97.75 102 TYR A CA 1
ATOM 824 C C . TYR A 1 102 ? 11.293 -2.338 -1.690 1.00 97.75 102 TYR A C 1
ATOM 826 O O . TYR A 1 102 ? 12.161 -2.863 -2.375 1.00 97.75 102 TYR A O 1
ATOM 834 N N . ALA A 1 103 ? 10.294 -1.641 -2.232 1.00 97.75 103 ALA A N 1
ATOM 835 C CA . ALA A 1 103 ? 10.204 -1.392 -3.668 1.00 97.75 103 ALA A CA 1
ATOM 836 C C . ALA A 1 103 ? 11.374 -0.529 -4.170 1.00 97.75 103 ALA A C 1
ATOM 838 O O . ALA A 1 103 ? 11.892 -0.775 -5.255 1.00 97.75 103 ALA A O 1
ATOM 839 N N . ASP A 1 104 ? 11.828 0.454 -3.384 1.00 96.00 104 ASP A N 1
ATOM 840 C CA . ASP A 1 104 ? 13.018 1.241 -3.719 1.00 96.00 104 ASP A CA 1
ATOM 841 C C . ASP A 1 104 ? 14.306 0.396 -3.706 1.00 96.00 104 ASP A C 1
ATOM 843 O O . ASP A 1 104 ? 15.144 0.602 -4.580 1.00 96.00 104 ASP A O 1
ATOM 847 N N . ILE A 1 105 ? 14.432 -0.566 -2.781 1.00 96.19 105 ILE A N 1
ATOM 848 C CA . ILE A 1 105 ? 15.614 -1.438 -2.633 1.00 96.19 105 ILE A CA 1
ATOM 849 C C . ILE A 1 105 ? 15.643 -2.588 -3.652 1.00 96.19 105 ILE A C 1
ATOM 851 O O . ILE A 1 105 ? 16.705 -2.924 -4.161 1.00 96.19 105 ILE A O 1
ATOM 855 N N . LEU A 1 106 ? 14.505 -3.243 -3.894 1.00 96.31 106 LEU A N 1
ATOM 856 C CA . LEU A 1 106 ? 14.444 -4.549 -4.570 1.00 96.31 106 LEU A CA 1
ATOM 857 C C . LEU A 1 106 ? 14.022 -4.473 -6.036 1.00 96.31 106 LEU A C 1
ATOM 859 O O . LEU A 1 106 ? 14.153 -5.466 -6.746 1.00 96.31 106 LEU A O 1
ATOM 863 N N . ILE A 1 107 ? 13.459 -3.347 -6.478 1.00 95.50 107 ILE A N 1
ATOM 864 C CA . ILE A 1 107 ? 13.029 -3.163 -7.865 1.00 95.50 107 ILE A CA 1
ATOM 865 C C . ILE A 1 107 ? 13.969 -2.156 -8.517 1.00 95.50 107 ILE A C 1
ATOM 867 O O . ILE A 1 107 ? 13.910 -0.952 -8.234 1.00 95.50 107 ILE A O 1
ATOM 871 N N . GLU A 1 108 ? 14.824 -2.658 -9.402 1.00 85.00 108 GLU A N 1
ATOM 872 C CA . GLU A 1 108 ? 15.735 -1.839 -10.193 1.00 85.00 108 GLU A CA 1
ATOM 873 C C . GLU A 1 108 ? 14.951 -0.901 -11.115 1.00 85.00 108 GLU A C 1
ATOM 875 O O . GLU A 1 108 ? 13.957 -1.268 -11.751 1.00 85.00 108 GLU A O 1
ATOM 880 N N . SER A 1 109 ? 15.386 0.353 -11.171 1.00 66.31 109 SER A N 1
ATOM 881 C CA . SER A 1 109 ? 14.833 1.321 -12.110 1.00 66.31 109 SER A CA 1
ATOM 882 C C . SER A 1 109 ? 15.485 1.076 -13.474 1.00 66.31 109 SER A C 1
ATOM 884 O O . SER A 1 109 ? 16.709 1.064 -13.570 1.00 66.31 109 SER A O 1
ATOM 886 N N . LYS A 1 110 ? 14.691 0.953 -14.549 1.00 55.88 110 LYS A N 1
ATOM 887 C CA . LYS A 1 110 ? 15.193 0.798 -15.937 1.00 55.88 110 LYS A CA 1
ATOM 888 C C . LYS A 1 110 ? 16.197 1.883 -16.389 1.00 55.88 110 LYS A C 1
ATOM 890 O O . LYS A 1 110 ? 16.836 1.720 -17.423 1.00 55.88 110 LYS A O 1
ATOM 895 N N . ASP A 1 111 ? 16.360 2.960 -15.625 1.00 51.66 111 ASP A N 1
ATOM 896 C CA . ASP A 1 111 ? 17.276 4.067 -15.912 1.00 51.66 111 ASP A CA 1
ATOM 897 C C . ASP A 1 111 ? 18.764 3.741 -15.674 1.00 51.66 111 ASP A C 1
ATOM 899 O O . ASP A 1 111 ? 19.628 4.429 -16.222 1.00 51.66 111 ASP A O 1
ATOM 903 N N . GLU A 1 112 ? 19.098 2.695 -14.908 1.00 47.22 112 GLU A N 1
ATOM 904 C CA . GLU A 1 112 ? 20.502 2.363 -14.601 1.00 47.22 112 GLU A CA 1
ATOM 905 C C . GLU A 1 112 ? 21.198 1.581 -15.728 1.00 47.22 112 GLU A C 1
ATOM 907 O O . GLU A 1 112 ? 22.374 1.813 -15.999 1.00 47.22 112 GLU A O 1
ATOM 912 N N . GLY A 1 113 ? 20.460 0.774 -16.499 1.00 41.59 113 GLY A N 1
ATOM 913 C CA . GLY A 1 113 ? 21.003 0.052 -17.661 1.00 41.59 113 GLY A CA 1
ATOM 914 C C . GLY A 1 113 ? 21.250 0.922 -18.905 1.00 41.59 113 GLY A C 1
ATOM 915 O O . GLY A 1 113 ? 22.016 0.543 -19.787 1.00 41.59 113 GLY A O 1
ATOM 916 N N . GLY A 1 114 ? 20.631 2.107 -18.988 1.00 39.78 114 GLY A N 1
ATOM 917 C CA . GLY A 1 114 ? 20.772 3.023 -20.131 1.00 39.78 114 GLY A CA 1
ATOM 918 C C . GLY A 1 114 ? 21.951 3.999 -20.033 1.00 39.78 114 GLY A C 1
ATOM 919 O O . GLY A 1 114 ? 22.379 4.555 -21.049 1.00 39.78 114 GLY A O 1
ATOM 920 N N . ARG A 1 115 ? 22.494 4.225 -18.827 1.00 44.53 115 ARG A N 1
ATOM 921 C CA . ARG A 1 115 ? 23.692 5.066 -18.634 1.00 44.53 115 ARG A CA 1
ATOM 922 C C . ARG A 1 115 ? 24.985 4.335 -18.977 1.00 44.53 115 ARG A C 1
ATOM 924 O O . ARG A 1 115 ? 25.907 4.984 -19.470 1.00 44.53 115 ARG A O 1
ATOM 931 N N . ASP A 1 116 ? 25.033 3.022 -18.772 1.00 45.34 116 ASP A N 1
ATOM 932 C CA . ASP A 1 116 ? 26.229 2.223 -19.052 1.00 45.34 116 ASP A CA 1
ATOM 933 C C . ASP A 1 116 ? 26.399 1.897 -20.547 1.00 45.34 116 ASP A C 1
ATOM 935 O O . ASP A 1 116 ? 27.522 1.942 -21.052 1.00 45.34 116 ASP A O 1
ATOM 939 N N . ASP A 1 117 ? 25.312 1.693 -21.307 1.00 42.66 117 ASP A N 1
ATOM 940 C CA . ASP A 1 117 ? 25.397 1.472 -22.767 1.00 42.66 117 ASP A CA 1
ATOM 941 C C . ASP A 1 117 ? 25.839 2.744 -23.524 1.00 42.66 117 ASP A C 1
ATOM 943 O O . ASP A 1 117 ? 26.597 2.682 -24.491 1.00 42.66 117 ASP A O 1
ATOM 947 N N . LYS A 1 118 ? 25.473 3.943 -23.042 1.00 45.91 118 LYS A N 1
ATOM 948 C CA . LYS A 1 118 ? 25.937 5.208 -23.647 1.00 45.91 118 LYS A CA 1
ATOM 949 C C . LYS A 1 118 ? 27.410 5.523 -23.380 1.00 45.91 118 LYS A C 1
ATOM 951 O O . LYS A 1 118 ? 28.003 6.251 -24.167 1.00 45.91 118 LYS A O 1
ATOM 956 N N . ARG A 1 119 ? 28.015 4.995 -22.310 1.00 49.03 119 ARG A N 1
ATOM 957 C CA . ARG A 1 119 ? 29.449 5.192 -22.018 1.00 49.03 119 ARG A CA 1
ATOM 958 C C . ARG A 1 119 ? 30.355 4.240 -22.800 1.00 49.03 119 ARG A C 1
ATOM 960 O O . ARG A 1 119 ? 31.493 4.601 -23.072 1.00 49.03 119 ARG A O 1
ATOM 967 N N . ARG A 1 120 ? 29.853 3.066 -23.198 1.00 49.28 120 ARG A N 1
ATOM 968 C CA . ARG A 1 120 ? 30.610 2.065 -23.975 1.00 49.28 120 ARG A CA 1
ATOM 969 C C . ARG A 1 120 ? 30.627 2.310 -25.485 1.00 49.28 120 ARG A C 1
ATOM 971 O O . ARG A 1 120 ? 31.453 1.725 -26.167 1.00 49.28 120 ARG A O 1
ATOM 978 N N . ARG A 1 121 ? 29.742 3.162 -26.010 1.00 51.03 121 ARG A N 1
ATOM 979 C CA . ARG A 1 121 ? 29.683 3.514 -27.445 1.00 51.03 121 ARG A CA 1
ATOM 980 C C . ARG A 1 121 ? 30.450 4.789 -27.818 1.00 51.03 121 ARG A C 1
ATOM 982 O O . ARG A 1 121 ? 30.354 5.235 -28.956 1.00 51.03 121 ARG A O 1
ATOM 989 N N . VAL A 1 122 ? 31.150 5.401 -26.861 1.00 53.88 122 VAL A N 1
ATOM 990 C CA . VAL A 1 122 ? 31.911 6.656 -27.042 1.00 53.88 122 VAL A CA 1
ATOM 991 C C . VAL A 1 122 ? 33.393 6.457 -26.666 1.00 53.88 122 VAL A C 1
ATOM 993 O O . VAL A 1 122 ? 34.090 7.414 -26.345 1.00 53.88 122 VAL A O 1
ATOM 996 N N . GLN A 1 123 ? 33.881 5.212 -26.694 1.00 44.69 123 GLN A N 1
ATOM 997 C CA . GLN A 1 123 ? 35.310 4.880 -26.658 1.00 44.69 123 GLN A CA 1
ATOM 998 C C . GLN A 1 123 ? 35.682 4.101 -27.911 1.00 44.69 123 GLN A C 1
ATOM 1000 O O . GLN A 1 123 ? 34.852 3.263 -28.331 1.00 44.69 123 GLN A O 1
#

Solvent-accessible surface area (backbone atoms only — not comparable to full-atom values): 6913 Å² total; per-residue (Å²): 125,80,50,77,63,56,54,41,54,50,25,46,52,53,43,62,73,48,49,88,47,37,56,62,29,39,53,48,45,62,47,42,55,60,42,33,74,75,52,34,59,69,50,38,52,51,51,30,60,72,65,61,41,76,41,36,46,51,54,49,48,54,53,34,58,54,34,34,78,73,77,37,68,55,73,92,80,52,91,66,56,69,71,59,46,54,51,53,44,54,52,51,46,56,51,39,56,36,37,31,54,39,26,66,73,73,42,73,60,81,70,64,67,57,57,57,58,61,60,64,74,75,110

Sequence (123 aa):
MPTSLELAQWAKKRVNINQDKGTEYKQLVKGLGAMIIQNGLLGTLLYLKAKSKPHHLAVMEDIFEFLKSKGVPNPQNLQFSEEKYLRLTSEVLEMNKWLRRYADILIESKDEGGRDDKRRRVQ

Foldseek 3Di:
DPPLVVLLVLLLVLLVVCLVVFPVLLVCLVCLLVCCVVLNPQRLLVVLVVVPDPSSVSVNVSLQVQVVVVVCNDPNPDDDDPVRRVVSSVVVSSSSVSNNVNSVVPGDDPVVVVVVVVVVVVD